Protein AF-A0A6A1UIU8-F1 (afdb_monomer_lite)

Sequence (82 aa):
MKLHCDELDLGKDDDWMQGQGLKSLRTLNIYGLPKLVSLPEEGLQNLTSLQDLSINSCKRLETLSRGIQHLTALQTGASLLR

pLDDT: mean 75.62, std 16.58, range [35.72, 92.94]

Structure (mmCIF, N/CA/C/O backbone):
data_AF-A0A6A1UIU8-F1
#
_entry.id   AF-A0A6A1UIU8-F1
#
loop_
_atom_site.group_PDB
_atom_site.id
_atom_site.type_symbol
_atom_site.label_atom_id
_atom_site.label_alt_id
_atom_site.label_comp_id
_atom_site.label_asym_id
_atom_site.label_entity_id
_atom_site.label_seq_id
_atom_site.pdbx_PDB_ins_code
_atom_site.Cartn_x
_atom_site.Cartn_y
_atom_site.Cartn_z
_atom_site.occupancy
_atom_site.B_iso_or_equiv
_atom_site.auth_seq_id
_atom_site.auth_comp_id
_atom_site.auth_asym_id
_atom_site.auth_atom_id
_atom_site.pdbx_PDB_model_num
ATOM 1 N N . MET A 1 1 ? -13.177 -0.288 -9.003 1.00 48.66 1 MET A N 1
ATOM 2 C CA . MET A 1 1 ? -11.731 -0.595 -9.015 1.00 48.66 1 MET A CA 1
ATOM 3 C C . MET A 1 1 ? -11.331 -0.815 -10.455 1.00 48.66 1 MET A C 1
ATOM 5 O O . MET A 1 1 ? -11.775 -1.793 -11.047 1.00 48.66 1 MET A O 1
ATOM 9 N N . LYS A 1 2 ? -10.568 0.110 -11.034 1.00 47.06 2 LYS A N 1
ATOM 10 C CA . LYS A 1 2 ? -9.968 -0.087 -12.352 1.00 47.06 2 LYS A CA 1
ATOM 11 C C . LYS A 1 2 ? -8.599 -0.713 -12.111 1.00 47.06 2 LYS A C 1
ATOM 13 O O . LYS A 1 2 ? -7.654 -0.042 -11.719 1.00 47.06 2 LYS A O 1
ATOM 18 N N . LEU A 1 3 ? -8.523 -2.030 -12.258 1.00 52.31 3 LEU A N 1
ATOM 19 C CA . LEU A 1 3 ? -7.241 -2.701 -12.418 1.00 52.31 3 LEU A CA 1
ATOM 20 C C . LEU A 1 3 ? -6.876 -2.509 -13.886 1.00 52.31 3 LEU A C 1
ATOM 22 O O . LEU A 1 3 ? -7.322 -3.271 -14.742 1.00 52.31 3 LEU A O 1
ATOM 26 N N . HIS A 1 4 ? -6.123 -1.459 -14.205 1.00 54.00 4 HIS A N 1
ATOM 27 C CA . HIS A 1 4 ? -5.349 -1.537 -15.434 1.00 54.00 4 HIS A CA 1
ATOM 28 C C . HIS A 1 4 ? -4.356 -2.677 -15.214 1.00 54.00 4 HIS A C 1
ATOM 30 O O . HIS A 1 4 ? -3.755 -2.755 -14.148 1.00 54.00 4 HIS A O 1
ATOM 36 N N . CYS A 1 5 ? -4.190 -3.582 -16.181 1.00 57.28 5 CYS A N 1
ATOM 37 C CA . CYS A 1 5 ? -3.292 -4.738 -16.032 1.00 57.28 5 CYS A CA 1
ATOM 38 C C . CYS A 1 5 ? -1.845 -4.363 -15.653 1.00 57.28 5 CYS A C 1
ATOM 40 O O . CYS A 1 5 ? -1.071 -5.247 -15.305 1.00 57.28 5 CYS A O 1
ATOM 42 N N . ASP A 1 6 ? -1.506 -3.072 -15.676 1.00 69.12 6 ASP A N 1
ATOM 43 C CA . ASP A 1 6 ? -0.200 -2.540 -15.337 1.00 69.12 6 ASP A CA 1
ATOM 44 C C . ASP A 1 6 ? -0.125 -1.798 -13.984 1.00 69.12 6 ASP A C 1
ATOM 46 O O . ASP A 1 6 ? 0.947 -1.805 -13.374 1.00 69.12 6 ASP A O 1
ATOM 50 N N . GLU A 1 7 ? -1.212 -1.169 -13.506 1.00 71.00 7 GLU A N 1
ATOM 51 C CA . GLU A 1 7 ? -1.217 -0.208 -12.381 1.00 71.00 7 GLU A CA 1
ATOM 52 C C . GLU A 1 7 ? -2.489 -0.295 -11.515 1.00 71.00 7 GLU A C 1
ATOM 54 O O . GLU A 1 7 ? -3.556 -0.710 -11.974 1.00 71.00 7 GLU A O 1
ATOM 59 N N . LEU A 1 8 ? -2.370 0.110 -10.244 1.00 75.25 8 LEU A N 1
ATOM 60 C CA . LEU A 1 8 ? -3.476 0.169 -9.286 1.00 75.25 8 LEU A CA 1
ATOM 61 C C . LEU A 1 8 ? -3.952 1.615 -9.139 1.00 75.25 8 LEU A C 1
ATOM 63 O O . LEU A 1 8 ? -3.272 2.417 -8.502 1.00 75.25 8 LEU A O 1
ATOM 67 N N . ASP A 1 9 ? -5.141 1.912 -9.658 1.00 74.31 9 ASP A N 1
ATOM 68 C CA . ASP A 1 9 ? -5.780 3.213 -9.476 1.00 74.31 9 ASP A CA 1
ATOM 69 C C . ASP A 1 9 ? -6.907 3.126 -8.433 1.00 74.31 9 ASP A C 1
ATOM 71 O O . ASP A 1 9 ? -7.907 2.415 -8.605 1.00 74.31 9 ASP A O 1
ATOM 75 N N . LEU A 1 10 ? -6.705 3.828 -7.316 1.00 70.06 10 LEU A N 1
ATOM 76 C CA . LEU A 1 10 ? -7.693 4.042 -6.253 1.00 70.06 10 LEU A CA 1
ATOM 77 C C . LEU A 1 10 ? -8.045 5.544 -6.110 1.00 70.06 10 LEU A C 1
ATOM 79 O O . LEU A 1 10 ? -8.490 5.959 -5.040 1.00 70.06 10 LEU A O 1
ATOM 83 N N . GLY A 1 11 ? -7.778 6.351 -7.145 1.00 60.06 11 GLY A N 1
ATOM 84 C CA . GLY A 1 11 ? -7.888 7.811 -7.170 1.00 60.06 11 GLY A CA 1
ATOM 85 C C . GLY A 1 11 ? -9.315 8.378 -7.139 1.00 60.06 11 GLY A C 1
ATOM 86 O O . GLY A 1 11 ? -10.309 7.660 -7.238 1.00 60.06 11 GLY A O 1
ATOM 87 N N . LYS A 1 12 ? -9.388 9.706 -6.959 1.00 54.09 12 LYS A N 1
ATOM 88 C CA . LYS A 1 12 ? -10.589 10.513 -6.646 1.00 54.09 12 LYS A CA 1
ATOM 89 C C . LYS A 1 12 ? -11.538 10.787 -7.825 1.00 54.09 12 LYS A C 1
ATOM 91 O O . LYS A 1 12 ? -12.610 11.337 -7.591 1.00 54.09 12 LYS A O 1
ATOM 96 N N . ASP A 1 13 ? -11.158 10.444 -9.054 1.00 55.19 13 ASP A N 1
ATOM 97 C CA . ASP A 1 13 ? -11.719 11.087 -10.255 1.00 55.19 13 ASP A CA 1
ATOM 98 C C . ASP A 1 13 ? -12.915 10.375 -10.908 1.00 55.19 13 ASP A C 1
ATOM 100 O O . ASP A 1 13 ? -13.490 10.897 -11.862 1.00 55.19 13 ASP A O 1
ATOM 104 N N . ASP A 1 14 ? -13.360 9.231 -10.384 1.00 50.78 14 ASP A N 1
ATOM 105 C CA . ASP A 1 14 ? -14.621 8.623 -10.811 1.00 50.78 14 ASP A CA 1
ATOM 106 C C . ASP A 1 14 ? -15.728 8.965 -9.796 1.00 50.78 14 ASP A C 1
ATOM 108 O O . ASP A 1 14 ? -15.701 8.512 -8.651 1.00 50.78 14 ASP A O 1
ATOM 112 N N . ASP A 1 15 ? -16.742 9.713 -10.240 1.00 53.00 15 ASP A N 1
ATOM 113 C CA . ASP A 1 15 ? -17.978 10.108 -9.527 1.00 53.00 15 ASP A CA 1
ATOM 114 C C . ASP A 1 15 ? -18.673 8.955 -8.747 1.00 53.00 15 ASP A C 1
ATOM 116 O O . ASP A 1 15 ? -19.408 9.174 -7.786 1.00 53.00 15 ASP A O 1
ATOM 120 N N . TRP A 1 16 ? -18.353 7.695 -9.069 1.00 53.53 16 TRP A N 1
ATOM 121 C CA . TRP A 1 16 ? -18.769 6.483 -8.346 1.00 53.53 16 TRP A CA 1
ATOM 122 C C . TRP A 1 16 ? -18.103 6.308 -6.956 1.00 53.53 16 TRP A C 1
ATOM 124 O O . TRP A 1 16 ? -18.515 5.455 -6.168 1.00 53.53 16 TRP A O 1
ATOM 134 N N . MET A 1 17 ? -17.073 7.085 -6.605 1.00 51.97 17 MET A N 1
ATOM 135 C CA . MET A 1 17 ? -16.240 6.866 -5.412 1.00 51.97 17 MET A CA 1
ATOM 136 C C . MET A 1 17 ? -16.118 8.089 -4.495 1.00 51.97 17 MET A C 1
ATOM 138 O O . MET A 1 17 ? -15.050 8.360 -3.951 1.00 51.97 17 MET A O 1
ATOM 142 N N . GLN A 1 18 ? -17.232 8.747 -4.161 1.00 49.47 18 GLN A N 1
ATOM 143 C CA . GLN A 1 18 ? -17.305 9.631 -2.980 1.00 49.47 18 GLN A CA 1
ATOM 144 C C . GLN A 1 18 ? -17.230 8.862 -1.630 1.00 49.47 18 GLN A C 1
ATOM 146 O O . GLN A 1 18 ? -17.945 9.135 -0.669 1.00 49.47 18 GLN A O 1
ATOM 151 N N . GLY A 1 19 ? -16.321 7.885 -1.523 1.00 54.75 19 GLY A N 1
ATOM 152 C CA . GLY A 1 19 ? -15.767 7.441 -0.241 1.00 54.75 19 GLY A CA 1
ATOM 153 C C . GLY A 1 19 ? -16.587 6.446 0.585 1.00 54.75 19 GLY A C 1
ATOM 154 O O . GLY A 1 19 ? -16.355 6.351 1.790 1.00 54.75 19 GLY A O 1
ATOM 155 N N . GLN A 1 20 ? -17.534 5.695 0.006 1.00 58.28 20 GLN A N 1
ATOM 156 C CA . GLN A 1 20 ? -18.255 4.637 0.746 1.00 58.28 20 GLN A CA 1
ATOM 157 C C . GLN A 1 20 ? -18.085 3.218 0.196 1.00 58.28 20 GLN A C 1
ATOM 159 O O . GLN A 1 20 ? -18.054 2.275 0.985 1.00 58.28 20 GLN A O 1
ATOM 164 N N . GLY A 1 21 ? -17.908 3.040 -1.117 1.00 62.84 21 GLY A N 1
ATOM 165 C CA . GLY A 1 21 ? -17.883 1.701 -1.725 1.00 62.84 21 GLY A CA 1
ATOM 166 C C . GLY A 1 21 ? -16.755 0.797 -1.211 1.00 62.84 21 GLY A C 1
ATOM 167 O O . GLY A 1 21 ? -16.946 -0.402 -1.038 1.00 62.84 21 GLY A O 1
ATOM 168 N N . LEU A 1 22 ? -15.594 1.378 -0.899 1.00 74.88 22 LEU A N 1
ATOM 169 C CA . LEU A 1 22 ? -14.423 0.636 -0.420 1.00 74.88 22 LEU A CA 1
ATOM 170 C C . LEU A 1 22 ? -14.378 0.465 1.106 1.00 74.88 22 LEU A C 1
ATOM 172 O O . LEU A 1 22 ? -13.650 -0.397 1.593 1.00 74.88 22 LEU A O 1
ATOM 176 N N . LYS A 1 23 ? -15.218 1.189 1.862 1.00 82.00 23 LYS A N 1
ATOM 177 C CA . LYS A 1 23 ? -15.264 1.087 3.333 1.00 82.00 23 LYS A CA 1
ATOM 178 C C . LYS A 1 23 ? -15.693 -0.280 3.828 1.00 82.00 23 LYS A C 1
ATOM 180 O O . LYS A 1 23 ? -15.372 -0.623 4.957 1.00 82.00 23 LYS A O 1
ATOM 185 N N . SER A 1 24 ? -16.404 -1.047 3.005 1.00 86.94 24 SER A N 1
ATOM 186 C CA . SER A 1 24 ? -16.836 -2.410 3.332 1.00 86.94 24 SER A CA 1
ATOM 187 C C . SER A 1 24 ? -15.925 -3.490 2.744 1.00 86.94 24 SER A C 1
ATOM 189 O O . SER A 1 24 ? -16.169 -4.674 2.977 1.00 86.94 24 SER A O 1
ATOM 191 N N . LEU A 1 25 ? -14.894 -3.119 1.972 1.00 88.00 25 LEU A N 1
ATOM 192 C CA . LEU A 1 25 ? -13.991 -4.091 1.366 1.00 88.00 25 LEU A CA 1
ATOM 193 C C . LEU A 1 25 ? -13.178 -4.775 2.469 1.00 88.00 25 LEU A C 1
ATOM 195 O O . LEU A 1 25 ? -12.466 -4.105 3.209 1.00 88.00 25 LEU A O 1
ATOM 199 N N . ARG A 1 26 ? -13.292 -6.103 2.569 1.00 91.12 26 ARG A N 1
ATOM 200 C CA . ARG A 1 26 ? -12.547 -6.919 3.544 1.00 91.12 26 ARG A CA 1
ATOM 201 C C . ARG A 1 26 ? -11.282 -7.532 2.963 1.00 91.12 26 ARG A C 1
ATOM 203 O O . ARG A 1 26 ? -10.327 -7.727 3.697 1.00 91.12 26 ARG A O 1
ATOM 210 N N . THR A 1 27 ? -11.252 -7.780 1.660 1.00 89.31 27 THR A N 1
ATOM 211 C CA . THR A 1 27 ? -10.128 -8.448 1.002 1.00 89.31 27 THR A CA 1
ATOM 212 C C . THR A 1 27 ? -9.715 -7.676 -0.241 1.00 89.31 27 THR A C 1
ATOM 214 O O . THR A 1 27 ? -10.552 -7.351 -1.084 1.00 89.31 27 THR A O 1
ATOM 217 N N . LEU A 1 28 ? -8.417 -7.404 -0.365 1.00 87.12 28 LEU A N 1
ATOM 218 C CA . LEU A 1 28 ? -7.802 -6.744 -1.508 1.00 87.12 28 LEU A CA 1
ATOM 219 C C . LEU A 1 28 ? -6.646 -7.609 -1.998 1.00 87.12 28 LEU A C 1
ATOM 221 O O . LEU A 1 28 ? -5.624 -7.744 -1.330 1.00 87.12 28 LEU A O 1
ATOM 225 N N . ASN A 1 29 ? -6.816 -8.173 -3.190 1.00 86.81 29 ASN A N 1
ATOM 226 C CA . ASN A 1 29 ? -5.792 -8.963 -3.855 1.00 86.81 29 ASN A CA 1
ATOM 227 C C . ASN A 1 29 ? -5.234 -8.167 -5.030 1.00 86.81 29 ASN A C 1
ATOM 229 O O . ASN A 1 29 ? -5.956 -7.826 -5.966 1.00 86.81 29 ASN A O 1
ATOM 233 N N . ILE A 1 30 ? -3.939 -7.890 -4.975 1.00 85.62 30 ILE A N 1
ATOM 234 C CA . ILE A 1 30 ? -3.182 -7.211 -6.015 1.00 85.62 30 ILE A CA 1
ATOM 235 C C . ILE A 1 30 ? -2.236 -8.247 -6.610 1.00 85.62 30 ILE A C 1
ATOM 237 O O . ILE A 1 30 ? -1.363 -8.778 -5.924 1.00 85.62 30 ILE A O 1
ATOM 241 N N . TYR A 1 31 ? -2.426 -8.569 -7.885 1.00 86.31 31 TYR A N 1
ATOM 242 C CA . TYR A 1 31 ? -1.646 -9.597 -8.560 1.00 86.31 31 TYR A CA 1
ATOM 243 C C . TYR A 1 31 ? -1.099 -9.070 -9.879 1.00 86.31 31 TYR A C 1
ATOM 245 O O . TYR A 1 31 ? -1.859 -8.597 -10.718 1.00 86.31 31 TYR A O 1
ATOM 253 N N . GLY A 1 32 ? 0.210 -9.217 -10.079 1.00 84.81 32 GLY A N 1
ATOM 254 C CA . GLY A 1 32 ? 0.805 -9.107 -11.407 1.00 84.81 32 GLY A CA 1
ATOM 255 C C . GLY A 1 32 ? 0.780 -7.704 -12.003 1.00 84.81 32 GLY A C 1
ATOM 256 O O . GLY A 1 32 ? 0.651 -7.603 -13.214 1.00 84.81 32 GLY A O 1
ATOM 257 N N . LEU A 1 33 ? 0.903 -6.646 -11.190 1.00 87.81 33 LEU A N 1
ATOM 258 C CA . LEU A 1 33 ? 0.983 -5.266 -11.680 1.00 87.81 33 LEU A CA 1
ATOM 259 C C . LEU A 1 33 ? 2.448 -4.877 -11.961 1.00 87.81 33 LEU A C 1
ATOM 261 O O . LEU A 1 33 ? 3.190 -4.556 -11.025 1.00 87.81 33 LEU A O 1
ATOM 265 N N . PRO A 1 34 ? 2.916 -4.923 -13.226 1.00 84.88 34 PRO A N 1
ATOM 266 C CA . PRO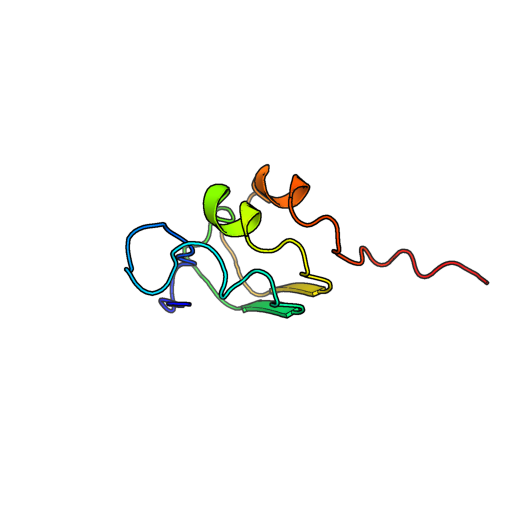 A 1 34 ? 4.309 -4.685 -13.581 1.00 84.88 34 PRO A CA 1
ATOM 267 C C . PRO A 1 34 ? 4.775 -3.249 -13.380 1.00 84.88 34 PRO A C 1
ATOM 269 O O . PRO A 1 34 ? 5.983 -3.070 -13.320 1.00 84.88 34 PRO A O 1
ATOM 272 N N . LYS A 1 35 ? 3.893 -2.241 -13.306 1.00 87.50 35 LYS A N 1
ATOM 273 C CA . LYS A 1 35 ? 4.268 -0.828 -13.093 1.00 87.50 35 LYS A CA 1
ATOM 274 C C . LYS A 1 35 ? 3.974 -0.330 -11.675 1.00 87.50 35 LYS A C 1
ATOM 276 O O . LYS A 1 35 ? 4.306 0.809 -11.366 1.00 87.50 35 LYS A O 1
ATOM 281 N N . LEU A 1 36 ? 3.414 -1.170 -10.801 1.00 87.62 36 LEU A N 1
ATOM 282 C CA . LEU A 1 36 ? 3.139 -0.800 -9.415 1.00 87.62 36 LEU A CA 1
ATOM 283 C C . LEU A 1 36 ? 4.448 -0.614 -8.638 1.00 87.62 36 LEU A C 1
ATOM 285 O O . LEU A 1 36 ? 5.114 -1.597 -8.322 1.00 87.62 36 LEU A O 1
ATOM 289 N N . VAL A 1 37 ? 4.794 0.637 -8.327 1.00 88.12 37 VAL A N 1
ATOM 290 C CA . VAL A 1 37 ? 5.978 0.991 -7.516 1.00 88.12 37 VAL A CA 1
ATOM 291 C C . VAL A 1 37 ? 5.629 1.133 -6.034 1.00 88.12 37 VAL A C 1
ATOM 293 O O . VAL A 1 37 ? 6.404 0.738 -5.162 1.00 88.12 37 VAL A O 1
ATOM 296 N N . SER A 1 38 ? 4.436 1.651 -5.747 1.00 87.69 38 SER A N 1
ATOM 297 C CA . SER A 1 38 ? 3.875 1.813 -4.407 1.00 87.69 38 SER A CA 1
ATOM 298 C C . SER A 1 38 ? 2.344 1.775 -4.463 1.00 87.69 38 SER A C 1
ATOM 300 O O . SER A 1 38 ? 1.746 1.915 -5.531 1.00 87.69 38 SER A O 1
ATOM 302 N N . LEU A 1 39 ? 1.696 1.557 -3.315 1.00 86.19 39 LEU A N 1
ATOM 303 C CA . LEU A 1 39 ? 0.236 1.661 -3.206 1.00 86.19 39 LEU A CA 1
ATOM 304 C C . LEU A 1 39 ? -0.213 3.139 -3.183 1.00 86.19 39 LEU A C 1
ATOM 306 O O . LEU A 1 39 ? 0.511 3.983 -2.656 1.00 86.19 39 LEU A O 1
ATOM 310 N N . PRO A 1 40 ? -1.405 3.479 -3.704 1.00 82.81 40 PRO A N 1
ATOM 311 C CA . PRO A 1 40 ? -1.910 4.851 -3.679 1.00 82.81 40 PRO A CA 1
ATOM 312 C C . PRO A 1 40 ? -2.396 5.244 -2.274 1.00 82.81 40 PRO A C 1
ATOM 314 O O . PRO A 1 40 ? -3.412 4.746 -1.791 1.00 82.81 40 PRO A O 1
ATOM 317 N N . GLU A 1 41 ? -1.682 6.168 -1.625 1.00 84.38 41 GLU A N 1
ATOM 318 C CA . GLU A 1 41 ? -1.899 6.566 -0.223 1.00 84.38 41 GLU A CA 1
ATOM 319 C C . GLU A 1 41 ? -3.334 7.040 0.063 1.00 84.38 41 GLU A C 1
ATOM 321 O O . GLU A 1 41 ? -3.950 6.587 1.028 1.00 84.38 41 GLU A O 1
ATOM 326 N N . GLU A 1 42 ? -3.889 7.899 -0.795 1.00 78.75 42 GLU A N 1
ATOM 327 C CA . GLU A 1 42 ? -5.237 8.455 -0.616 1.00 78.75 42 GLU A CA 1
ATOM 328 C C . GLU A 1 42 ? -6.336 7.392 -0.744 1.00 78.75 42 GLU A C 1
ATOM 330 O O . GLU A 1 42 ? -7.326 7.420 -0.016 1.00 78.75 42 GLU A O 1
ATOM 335 N N . GLY A 1 43 ? -6.147 6.410 -1.627 1.00 79.06 43 GLY A N 1
ATOM 336 C CA . GLY A 1 43 ? -7.109 5.329 -1.832 1.00 79.06 43 GLY A CA 1
ATOM 337 C C . GLY A 1 43 ? -7.222 4.391 -0.631 1.00 79.06 43 GLY A C 1
ATOM 338 O O . GLY A 1 43 ? -8.309 3.900 -0.318 1.00 79.06 43 GLY A O 1
ATOM 339 N N . LEU A 1 44 ? -6.112 4.186 0.087 1.00 84.88 44 LEU A N 1
ATOM 340 C CA . LEU A 1 44 ? -6.073 3.336 1.279 1.00 84.88 44 LEU A CA 1
ATOM 341 C C . LEU A 1 44 ? -6.844 3.935 2.466 1.00 84.88 44 LEU A C 1
ATOM 343 O O . LEU A 1 44 ? -7.304 3.182 3.321 1.00 84.88 44 LEU A O 1
ATOM 347 N N . GLN A 1 45 ? -7.065 5.255 2.501 1.00 85.19 45 GLN A N 1
ATOM 348 C CA . GLN A 1 45 ? -7.833 5.913 3.571 1.00 85.19 45 GLN A CA 1
ATOM 349 C C . GLN A 1 45 ? -9.277 5.407 3.670 1.00 85.19 45 GLN A C 1
ATOM 351 O O . GLN A 1 45 ? -9.878 5.442 4.742 1.00 85.19 45 GLN A O 1
ATOM 356 N N . ASN A 1 46 ? -9.835 4.911 2.564 1.00 82.81 46 ASN A N 1
ATOM 357 C CA . ASN A 1 46 ? -11.202 4.401 2.518 1.00 82.81 46 ASN A CA 1
ATOM 358 C C . ASN A 1 46 ? -11.305 2.900 2.820 1.00 82.81 46 ASN A C 1
ATOM 360 O O . ASN A 1 46 ? -12.416 2.391 2.916 1.00 82.81 46 ASN A O 1
ATOM 364 N N . LEU A 1 4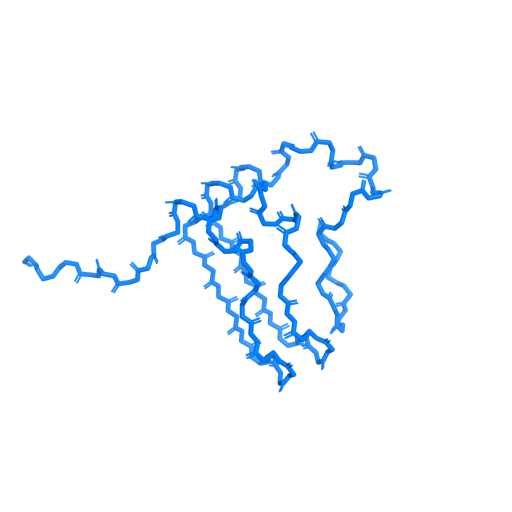7 ? -10.189 2.188 2.981 1.00 87.12 47 LEU A N 1
ATOM 365 C CA . LEU A 1 47 ? -10.141 0.737 3.190 1.00 87.12 47 LEU A CA 1
ATOM 366 C C . LEU A 1 47 ? -10.115 0.363 4.682 1.00 87.12 47 LEU A C 1
ATOM 368 O O . LEU A 1 47 ? -9.395 -0.537 5.108 1.00 87.12 47 LEU A O 1
ATOM 372 N N . THR A 1 48 ? -10.921 1.043 5.498 1.00 87.69 48 THR A N 1
ATOM 373 C CA . THR A 1 48 ? -10.894 0.891 6.964 1.00 87.69 48 THR A CA 1
ATOM 374 C C . THR A 1 48 ? -11.408 -0.461 7.463 1.00 87.69 48 THR A C 1
ATOM 376 O O . THR A 1 48 ? -11.083 -0.841 8.581 1.00 87.69 48 THR A O 1
ATOM 379 N N . SER A 1 49 ? -12.200 -1.195 6.669 1.00 91.19 49 SER A N 1
ATOM 380 C CA . SER A 1 49 ? -12.655 -2.559 7.012 1.00 91.19 49 SER A CA 1
ATOM 381 C C . SER A 1 49 ? -11.812 -3.663 6.375 1.00 91.19 49 SER A C 1
ATOM 383 O O . SER A 1 49 ? -12.196 -4.832 6.457 1.00 91.19 49 SER A O 1
ATOM 385 N N . LEU A 1 50 ? -10.701 -3.313 5.720 1.00 91.50 50 LEU A N 1
ATOM 386 C CA . LEU A 1 50 ? -9.855 -4.284 5.044 1.00 91.50 50 LEU A CA 1
ATOM 387 C C . LEU A 1 50 ? -9.166 -5.176 6.071 1.00 91.50 50 LEU A C 1
ATOM 389 O O . LEU A 1 50 ? -8.448 -4.681 6.929 1.00 91.50 50 LEU A O 1
ATOM 393 N N . GLN A 1 51 ? -9.397 -6.477 5.967 1.00 92.94 51 GLN A N 1
ATOM 394 C CA . GLN A 1 51 ? -8.866 -7.519 6.842 1.00 92.94 51 GLN A CA 1
ATOM 395 C C . GLN A 1 51 ? -7.701 -8.248 6.186 1.00 92.94 51 GLN A C 1
ATOM 397 O O . GLN A 1 51 ? -6.719 -8.541 6.860 1.00 92.94 51 GLN A O 1
ATOM 402 N N . ASP A 1 52 ? -7.773 -8.445 4.871 1.00 90.88 52 ASP A N 1
ATOM 403 C CA . ASP A 1 52 ? -6.788 -9.186 4.099 1.00 90.88 52 ASP A CA 1
ATOM 404 C C . ASP A 1 52 ? -6.253 -8.332 2.950 1.00 90.88 52 ASP A C 1
ATOM 406 O O . ASP A 1 52 ? -7.002 -7.859 2.089 1.00 90.88 52 ASP A O 1
ATOM 410 N N . LEU A 1 53 ? -4.933 -8.171 2.913 1.00 88.69 53 LEU A N 1
ATOM 411 C CA . LEU A 1 53 ? -4.208 -7.542 1.816 1.00 88.69 53 LEU A CA 1
ATOM 412 C C . LEU A 1 53 ? -3.187 -8.541 1.287 1.00 88.69 53 LEU A C 1
ATOM 414 O O . LEU A 1 53 ? -2.232 -8.885 1.980 1.00 88.69 53 LEU A O 1
ATOM 418 N N . SER A 1 54 ? -3.372 -8.982 0.048 1.00 87.94 54 SER A N 1
ATOM 419 C CA . SER A 1 54 ? -2.419 -9.850 -0.635 1.00 87.94 54 SER A CA 1
ATOM 420 C C . SER A 1 54 ? -1.813 -9.114 -1.816 1.00 87.94 54 SER A C 1
ATOM 422 O O . SER A 1 54 ? -2.540 -8.606 -2.669 1.00 87.94 54 SER A O 1
ATOM 424 N N . ILE A 1 55 ? -0.483 -9.064 -1.883 1.00 87.00 55 ILE A N 1
ATOM 425 C CA . ILE A 1 55 ? 0.240 -8.474 -3.009 1.00 87.00 55 ILE A CA 1
ATOM 426 C C . ILE A 1 55 ? 1.213 -9.508 -3.554 1.00 87.00 55 ILE A C 1
ATOM 428 O O . ILE A 1 55 ? 2.137 -9.928 -2.866 1.00 87.00 55 ILE A O 1
ATOM 432 N N . ASN A 1 56 ? 0.999 -9.923 -4.798 1.00 85.50 56 ASN A N 1
ATOM 433 C CA . ASN A 1 56 ? 1.753 -10.992 -5.438 1.00 85.50 56 ASN A CA 1
ATOM 434 C C . ASN A 1 56 ? 2.197 -10.570 -6.838 1.00 85.50 56 ASN A C 1
ATOM 436 O O . ASN A 1 56 ? 1.530 -9.786 -7.51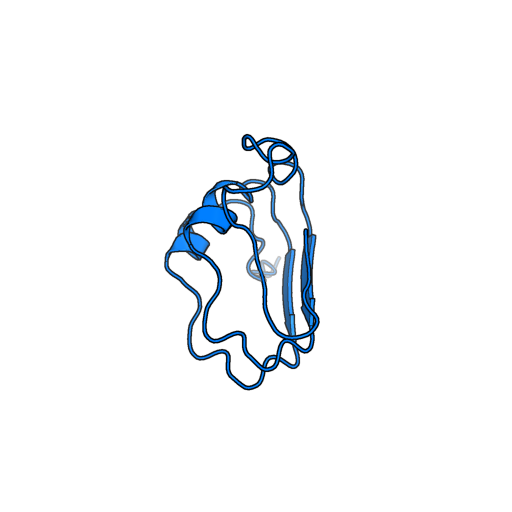5 1.00 85.50 56 ASN A O 1
ATOM 440 N N . SER A 1 57 ? 3.321 -11.114 -7.304 1.00 86.31 57 SER A N 1
ATOM 441 C CA . SER A 1 57 ? 3.819 -10.930 -8.678 1.00 86.31 57 SER A CA 1
ATOM 442 C C . SER A 1 57 ? 3.991 -9.463 -9.135 1.00 86.31 57 SER A C 1
ATOM 444 O O . SER A 1 57 ? 4.061 -9.201 -10.334 1.00 86.31 57 SER A O 1
ATOM 446 N N . CYS A 1 58 ? 4.098 -8.500 -8.211 1.00 88.62 58 CYS A N 1
ATOM 447 C CA . CYS A 1 58 ? 4.316 -7.076 -8.503 1.00 88.62 58 CYS A CA 1
ATOM 448 C C . CYS A 1 58 ? 5.817 -6.753 -8.472 1.00 88.62 58 CYS A C 1
ATOM 450 O O . CYS A 1 58 ? 6.359 -6.341 -7.452 1.00 88.62 58 CYS A O 1
ATOM 452 N N . LYS A 1 59 ? 6.507 -6.986 -9.594 1.00 85.44 59 LYS A N 1
ATOM 453 C CA . LYS A 1 59 ? 7.984 -6.986 -9.668 1.00 85.44 59 LYS A CA 1
ATOM 454 C C . LYS A 1 59 ? 8.657 -5.639 -9.382 1.00 85.44 59 LYS A C 1
ATOM 456 O O . LYS A 1 59 ? 9.845 -5.627 -9.087 1.00 85.44 59 LYS A O 1
ATOM 461 N N . ARG A 1 60 ? 7.930 -4.528 -9.525 1.00 90.12 60 ARG A N 1
ATOM 462 C CA . ARG A 1 60 ? 8.444 -3.166 -9.302 1.00 90.12 60 ARG A CA 1
ATOM 463 C C . ARG A 1 60 ? 8.028 -2.575 -7.958 1.00 90.12 60 ARG A C 1
ATOM 465 O O . ARG A 1 60 ? 8.363 -1.426 -7.707 1.00 90.12 60 ARG A O 1
ATOM 472 N N . LEU A 1 61 ? 7.310 -3.327 -7.118 1.00 88.94 61 LEU A N 1
ATOM 473 C CA . LEU A 1 61 ? 6.862 -2.823 -5.825 1.00 88.94 61 LEU A CA 1
ATOM 474 C C . LEU A 1 61 ? 8.070 -2.682 -4.899 1.00 88.94 61 LEU A C 1
ATOM 476 O O . LEU A 1 61 ? 8.637 -3.678 -4.458 1.00 88.94 61 LEU A O 1
ATOM 480 N N . GLU A 1 62 ? 8.444 -1.443 -4.608 1.00 86.31 62 GLU A N 1
ATOM 481 C CA . GLU A 1 62 ? 9.601 -1.134 -3.764 1.00 86.31 62 GLU A CA 1
ATOM 482 C C . GLU A 1 62 ? 9.188 -0.884 -2.315 1.00 86.31 62 GLU A C 1
ATOM 484 O O . GLU A 1 62 ? 9.919 -1.218 -1.385 1.00 86.31 62 GLU A O 1
ATOM 489 N N . THR A 1 63 ? 8.007 -0.300 -2.106 1.00 81.06 63 THR A N 1
ATOM 490 C CA . THR A 1 63 ? 7.554 0.089 -0.772 1.00 81.06 63 THR A CA 1
ATOM 491 C C . THR A 1 63 ? 6.035 0.085 -0.647 1.00 81.06 63 THR A C 1
ATOM 493 O O . THR A 1 63 ? 5.297 0.347 -1.601 1.00 81.06 63 THR A O 1
ATOM 496 N N . LEU A 1 64 ? 5.560 -0.176 0.569 1.00 81.12 64 LEU A N 1
ATOM 497 C CA . LEU A 1 64 ? 4.180 0.093 0.950 1.00 81.12 64 LEU A CA 1
ATOM 498 C C . LEU A 1 64 ? 4.073 1.579 1.313 1.00 81.12 64 LEU A C 1
ATOM 500 O O . LEU A 1 64 ? 4.846 2.093 2.119 1.00 81.12 64 LEU A O 1
ATOM 504 N N . SER A 1 65 ? 3.119 2.291 0.713 1.00 85.50 65 SER A N 1
ATOM 505 C CA . SER A 1 65 ? 2.885 3.705 1.030 1.00 85.50 65 SER A CA 1
ATOM 506 C C . SER A 1 65 ? 2.490 3.900 2.495 1.00 85.50 65 SER A C 1
ATOM 508 O O . SER A 1 65 ? 1.889 3.005 3.096 1.00 85.50 65 SER A O 1
ATOM 510 N N . ARG A 1 66 ? 2.683 5.112 3.032 1.00 85.75 66 ARG A N 1
ATOM 511 C CA . ARG A 1 66 ? 2.220 5.479 4.385 1.00 85.75 66 ARG A CA 1
ATOM 512 C C . ARG A 1 66 ? 0.723 5.271 4.599 1.00 85.75 66 ARG A C 1
ATOM 514 O O . ARG A 1 66 ? 0.314 5.035 5.730 1.00 85.75 66 ARG A O 1
ATOM 521 N N . GLY A 1 67 ? -0.076 5.251 3.531 1.00 84.31 67 GLY A N 1
ATOM 522 C CA . GLY A 1 67 ? -1.512 4.984 3.602 1.00 84.31 67 GLY A CA 1
ATOM 523 C C . GLY A 1 67 ? -1.882 3.631 4.221 1.00 84.31 67 GLY A C 1
ATOM 524 O O . GLY A 1 67 ? -3.014 3.464 4.667 1.00 84.31 67 GLY A O 1
ATOM 525 N N . ILE A 1 68 ? -0.933 2.691 4.334 1.00 87.12 68 ILE A N 1
ATOM 526 C CA . ILE A 1 68 ? -1.128 1.422 5.049 1.00 87.12 68 ILE A CA 1
ATOM 527 C C . ILE A 1 68 ? -1.549 1.635 6.514 1.00 87.12 68 ILE A C 1
ATOM 529 O O . ILE A 1 68 ? -2.275 0.816 7.066 1.00 87.12 68 ILE A O 1
ATOM 533 N N . GLN A 1 69 ? -1.170 2.765 7.126 1.00 86.69 69 GLN A N 1
ATOM 534 C CA . GLN A 1 69 ? -1.560 3.125 8.495 1.00 86.69 69 GLN A CA 1
ATOM 535 C C . GLN A 1 69 ? -3.080 3.292 8.670 1.00 86.69 69 GLN A C 1
ATOM 537 O O . GLN A 1 69 ? -3.583 3.242 9.789 1.00 86.69 69 GLN A O 1
ATOM 542 N N . HIS A 1 70 ? -3.816 3.503 7.574 1.00 87.56 70 HIS A N 1
ATOM 543 C CA . HIS A 1 70 ? -5.272 3.638 7.590 1.00 87.56 70 HIS A CA 1
ATOM 544 C C . HIS A 1 70 ? -5.998 2.288 7.524 1.00 87.56 70 HIS A C 1
ATOM 546 O O . HIS A 1 70 ? -7.203 2.233 7.769 1.00 87.56 70 HIS A O 1
ATOM 552 N N . LEU A 1 71 ? -5.281 1.194 7.242 1.00 89.62 71 LEU A N 1
ATOM 553 C CA . LEU A 1 71 ? -5.822 -0.166 7.202 1.00 89.62 71 LEU A CA 1
ATOM 554 C C . LEU A 1 71 ? -5.907 -0.749 8.617 1.00 89.62 71 LEU A C 1
ATOM 556 O O . LEU A 1 71 ? -5.265 -1.740 8.953 1.00 89.62 71 LEU A O 1
ATOM 560 N N . THR A 1 72 ? -6.682 -0.100 9.480 1.00 89.00 72 THR A N 1
ATOM 561 C CA . THR A 1 72 ? -6.739 -0.415 10.914 1.00 89.00 72 THR A CA 1
ATOM 562 C C . THR A 1 72 ? -7.367 -1.775 11.223 1.00 89.00 72 THR A C 1
ATOM 564 O O . THR A 1 72 ? -7.089 -2.340 12.278 1.00 89.00 72 THR A O 1
ATOM 567 N N . ALA A 1 73 ? -8.188 -2.319 10.320 1.00 92.00 73 ALA A N 1
ATOM 568 C CA . ALA A 1 73 ? -8.778 -3.652 10.443 1.00 92.00 73 ALA A CA 1
ATOM 569 C C . ALA A 1 73 ? -7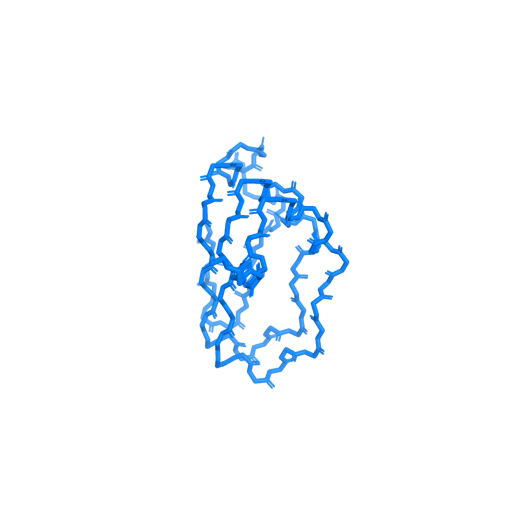.897 -4.778 9.873 1.00 92.00 73 ALA A C 1
ATOM 571 O O . ALA A 1 73 ? -8.307 -5.942 9.934 1.00 92.00 73 ALA A O 1
ATOM 572 N N . LEU A 1 74 ? -6.721 -4.448 9.316 1.00 90.06 74 LEU A N 1
ATOM 573 C CA . LEU A 1 74 ? -5.875 -5.412 8.627 1.00 90.06 74 LEU A CA 1
ATOM 574 C C . LEU A 1 74 ? -5.346 -6.434 9.627 1.00 90.06 74 LEU A C 1
ATOM 576 O O . LEU A 1 74 ? -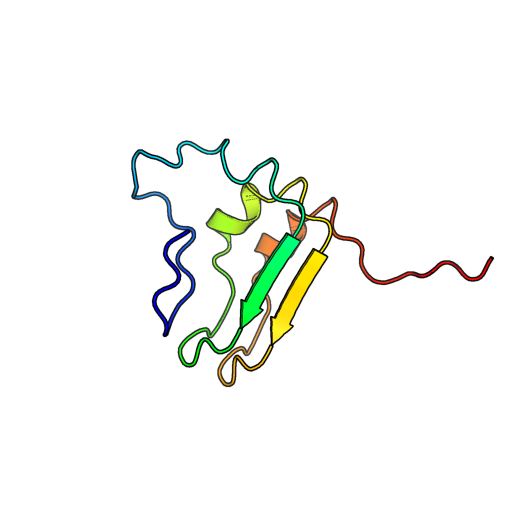4.627 -6.101 10.573 1.00 90.06 74 LEU A O 1
ATOM 580 N N . GLN A 1 75 ? -5.685 -7.696 9.394 1.00 83.12 75 GLN A N 1
ATOM 581 C CA . GLN A 1 75 ? -5.172 -8.805 10.171 1.00 83.12 75 GLN A CA 1
ATOM 582 C C . GLN A 1 75 ? -3.753 -9.067 9.677 1.00 83.12 75 GLN A C 1
ATOM 584 O O . GLN A 1 75 ? -3.507 -9.835 8.752 1.00 83.12 75 GLN A O 1
ATOM 589 N N . THR A 1 76 ? -2.781 -8.388 10.283 1.00 64.19 76 THR A N 1
ATOM 590 C CA . THR A 1 76 ? -1.414 -8.904 10.228 1.00 64.19 76 THR A CA 1
ATOM 591 C C . THR A 1 76 ? -1.453 -10.263 10.917 1.00 64.19 76 THR A C 1
ATOM 593 O O . THR A 1 76 ? -2.112 -10.398 11.946 1.00 64.19 76 THR A O 1
ATOM 596 N N . GLY A 1 77 ? -0.843 -11.288 10.323 1.00 52.75 77 GLY A N 1
ATOM 597 C CA . GLY A 1 77 ? -0.863 -12.668 10.816 1.00 52.75 77 GLY A CA 1
ATOM 598 C C . GLY A 1 77 ? -0.156 -12.869 12.161 1.00 52.75 77 GLY A C 1
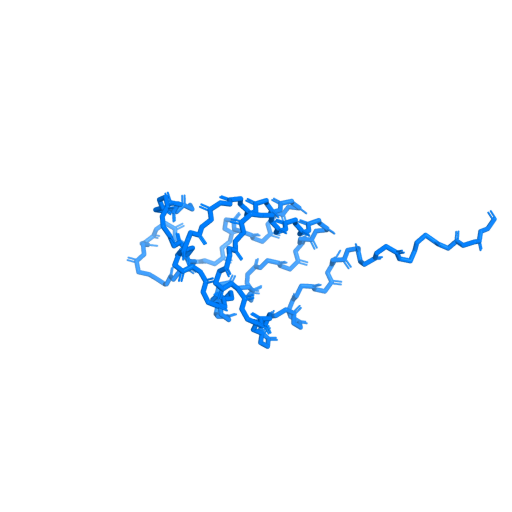ATOM 599 O O . GLY A 1 77 ? 0.700 -13.737 12.281 1.00 52.75 77 GLY A O 1
ATOM 600 N N . ALA A 1 78 ? -0.519 -12.111 13.194 1.00 41.00 78 ALA A N 1
ATOM 601 C CA . ALA A 1 78 ? -0.426 -12.533 14.573 1.00 41.00 78 ALA A CA 1
ATOM 602 C C . ALA A 1 78 ? -1.532 -13.570 14.802 1.00 41.00 78 ALA A C 1
ATOM 604 O O . ALA A 1 78 ? -2.528 -13.323 15.482 1.00 41.00 78 ALA A O 1
ATOM 605 N N . SER A 1 79 ? -1.342 -14.757 14.220 1.00 36.75 79 SER A N 1
ATOM 606 C CA . SER A 1 79 ? -1.844 -15.975 14.836 1.00 36.75 79 SER A CA 1
ATOM 607 C C . SER A 1 79 ? -1.317 -15.953 16.265 1.00 36.75 79 SER A C 1
ATOM 609 O O . SER A 1 79 ? -0.141 -16.220 16.512 1.00 36.75 79 SER A O 1
ATOM 611 N N . LEU A 1 80 ? -2.161 -15.524 17.202 1.00 38.34 80 LEU A N 1
ATOM 612 C CA . LEU A 1 80 ? -1.909 -15.710 18.615 1.00 38.34 80 LEU A CA 1
ATOM 613 C C . LEU A 1 80 ? -1.678 -17.209 18.797 1.00 38.34 80 LEU A C 1
ATOM 615 O O . LEU A 1 80 ? -2.584 -18.007 18.570 1.00 38.34 80 LEU A O 1
ATOM 619 N N . LEU A 1 81 ? -0.458 -17.571 19.193 1.00 35.72 81 LEU A N 1
ATOM 620 C CA . LEU A 1 81 ? -0.238 -18.757 20.004 1.00 35.72 81 LEU A CA 1
ATOM 621 C C . LEU A 1 81 ? -1.272 -18.708 21.138 1.00 35.72 81 LEU A C 1
ATOM 623 O O . LEU A 1 81 ? -1.180 -17.871 22.039 1.00 35.72 81 LEU A O 1
ATOM 627 N N . ARG A 1 82 ? -2.281 -19.566 21.043 1.00 39.09 82 ARG A N 1
ATOM 628 C CA . ARG A 1 82 ? -3.158 -19.973 22.131 1.00 39.09 82 ARG A CA 1
ATOM 629 C C . ARG A 1 82 ? -3.289 -21.480 22.082 1.00 39.09 82 ARG A C 1
ATOM 631 O O . ARG A 1 82 ? -3.433 -22.008 20.958 1.00 39.09 82 ARG A O 1
#

InterPro domains:
  IPR032675 Leucine-rich repeat domain superfamily [G3DSA:3.80.10.10] (3-79)

Organism: NCBI:txid262757

Secondary structure (DSSP, 8-state):
-EEETTEEE--S-SGGGSSSTTTT--EEEEE--TT--B--HHHHTT-TT--EEEEES-TT--B--GGGGG-TT---------

Radius of gyration: 13.14 Å; chains: 1; bounding box: 28×31×38 Å

Foldseek 3Di:
DDCPLAEDDLDDPDPVPPQAPQLQAQEDAAEQRQNPQEDDLVSLLSNCNHAYYHHYNHVNHPDYDPSVVNNPNHPPPPPPPD